Protein AF-A0A3Q2Q3P4-F1 (afdb_monomer)

Mean predicted aligned error: 9.75 Å

Solvent-accessible surface area (backbone atoms only — not comparable to full-atom values): 4512 Å² total; per-residue (Å²): 92,76,43,57,41,91,74,87,63,43,69,42,34,38,42,47,77,46,99,84,82,42,77,49,78,47,77,57,75,90,84,66,93,78,74,95,57,75,66,79,76,54,78,61,81,78,56,82,74,61,75,77,77,83,68,78,79,71,71,82,80,76,83,123

InterPro domains:
  IPR001299 Ependymin [PF00811] (2-47)

Organism: Fundulus heteroclitus (NCBI:txid8078)

Secondary structure (DSSP, 8-state):
-EEE-TTTT-EEEEEEE-TTS-EEEEE--S--SS-S-GGGGSPPGGGGGPPPP-----------

Foldseek 3Di:
DWDADPPPRHTAWDWDADPVGDIDIDGDDPDDPDDPDPCVPPDDPVCVPDDDDPDPCPDPPPPD

Nearest PDB structures (foldseek):
  8pr7-assembly1_C  TM=2.724E-01  e=3.133E+00  Homo sapiens
  6z1p-assembly1_Ay  TM=2.156E-01  e=5.247E+00  Tetrahymena thermophila SB210
  8i9p-assembly1_CC  TM=2.995E-01  e=7.242E+00  Thermochaetoides thermophila DSM 1495

Structure (mmCIF, N/CA/C/O backbone):
data_AF-A0A3Q2Q3P4-F1
#
_entry.id   AF-A0A3Q2Q3P4-F1
#
loop_
_atom_site.group_PDB
_atom_site.id
_atom_site.type_symbol
_atom_site.label_atom_id
_atom_site.label_alt_id
_atom_site.label_comp_id
_atom_site.label_asym_id
_atom_site.label_entity_id
_atom_site.label_seq_id
_atom_site.pdbx_PDB_ins_code
_atom_site.Cartn_x
_atom_site.Cartn_y
_atom_site.Cartn_z
_atom_site.occupancy
_atom_site.B_iso_or_equiv
_atom_site.auth_seq_id
_atom_site.auth_comp_id
_atom_site.auth_asym_id
_atom_site.auth_atom_id
_atom_site.pdbx_PDB_model_num
ATOM 1 N N . VAL A 1 1 ? 6.024 13.556 4.432 1.00 92.69 1 VAL A N 1
ATOM 2 C CA . VAL A 1 1 ? 7.150 13.461 3.470 1.00 92.69 1 VAL A CA 1
ATOM 3 C C . VAL A 1 1 ? 7.130 12.078 2.848 1.00 92.69 1 VAL A C 1
ATOM 5 O O . VAL A 1 1 ? 6.950 11.123 3.589 1.00 92.69 1 VAL A O 1
ATOM 8 N N . SER A 1 2 ? 7.272 11.961 1.528 1.00 96.44 2 SER A N 1
ATOM 9 C CA . SER A 1 2 ? 7.333 10.668 0.836 1.00 96.44 2 SER A CA 1
ATOM 10 C C . SER A 1 2 ? 8.591 10.599 -0.024 1.00 96.44 2 SER A C 1
ATOM 12 O O . SER A 1 2 ? 8.980 11.602 -0.626 1.00 96.44 2 SER A O 1
ATOM 14 N N . THR A 1 3 ? 9.235 9.437 -0.042 1.00 98.12 3 THR A N 1
ATOM 15 C CA . THR A 1 3 ? 10.423 9.149 -0.847 1.00 98.12 3 THR A CA 1
ATOM 16 C C . THR A 1 3 ? 10.084 8.037 -1.826 1.00 98.12 3 THR A C 1
ATOM 18 O O . THR A 1 3 ? 9.549 6.999 -1.433 1.00 98.12 3 THR A O 1
ATOM 21 N N . VAL A 1 4 ? 10.419 8.254 -3.095 1.00 98.06 4 VAL A N 1
ATOM 22 C CA . VAL A 1 4 ? 10.129 7.342 -4.205 1.00 98.06 4 VAL A CA 1
ATOM 23 C C . VAL A 1 4 ? 11.390 7.062 -5.016 1.00 98.06 4 VAL A C 1
ATOM 25 O O . VAL A 1 4 ? 12.358 7.823 -4.952 1.00 98.06 4 VAL A O 1
ATOM 28 N N . THR A 1 5 ? 11.386 5.976 -5.783 1.00 97.19 5 THR A N 1
ATOM 29 C CA . THR A 1 5 ? 12.428 5.701 -6.777 1.00 97.19 5 THR A CA 1
ATOM 30 C C . THR A 1 5 ? 12.351 6.698 -7.936 1.00 97.19 5 THR A C 1
ATOM 32 O O . THR A 1 5 ? 11.263 7.108 -8.338 1.00 97.19 5 THR A O 1
ATOM 35 N N . GLU A 1 6 ? 13.503 7.058 -8.509 1.00 97.62 6 GLU A N 1
ATOM 36 C CA . GLU A 1 6 ? 13.591 7.950 -9.680 1.00 97.62 6 GLU A CA 1
ATOM 37 C C . GLU A 1 6 ? 12.807 7.394 -10.876 1.00 97.62 6 GLU A C 1
ATOM 39 O O . GLU A 1 6 ? 12.003 8.084 -11.498 1.00 97.62 6 GLU A O 1
ATOM 44 N N . PHE A 1 7 ? 13.004 6.108 -11.163 1.00 95.12 7 PHE A N 1
ATOM 45 C CA . PHE A 1 7 ? 12.309 5.412 -12.235 1.00 95.12 7 PHE A CA 1
ATOM 46 C C . PHE A 1 7 ? 11.089 4.687 -11.671 1.00 95.12 7 PHE A C 1
ATOM 48 O O . PHE A 1 7 ? 11.194 3.931 -10.703 1.00 95.12 7 PHE A O 1
ATOM 55 N N . GLY A 1 8 ? 9.923 4.922 -12.274 1.00 92.94 8 GLY A N 1
ATOM 56 C CA . GLY A 1 8 ? 8.671 4.249 -11.919 1.00 92.94 8 GLY A CA 1
ATOM 57 C C . GLY A 1 8 ? 7.940 4.806 -10.695 1.00 92.94 8 GLY A C 1
ATOM 58 O O . GLY A 1 8 ? 6.836 4.346 -10.428 1.00 92.94 8 GLY A O 1
ATOM 59 N N . CYS A 1 9 ? 8.501 5.800 -9.989 1.00 96.19 9 CYS A N 1
ATOM 60 C CA . CYS A 1 9 ? 7.860 6.452 -8.839 1.00 96.19 9 CYS A CA 1
ATOM 61 C C . CYS A 1 9 ? 7.383 5.443 -7.766 1.00 96.19 9 CYS A C 1
ATOM 63 O O . CYS A 1 9 ? 6.298 5.571 -7.199 1.00 96.19 9 CYS A O 1
ATOM 65 N N . ILE A 1 10 ? 8.176 4.396 -7.509 1.00 96.38 10 ILE A N 1
ATOM 66 C CA . ILE A 1 10 ? 7.817 3.324 -6.572 1.00 96.38 10 ILE A CA 1
ATOM 67 C C . ILE A 1 10 ? 8.094 3.814 -5.143 1.00 96.38 10 ILE A C 1
ATOM 69 O O . ILE A 1 10 ? 9.185 4.337 -4.895 1.00 96.38 10 ILE A O 1
ATOM 73 N N . PRO A 1 11 ? 7.159 3.662 -4.188 1.00 97.31 11 PRO A N 1
ATOM 74 C CA . PRO A 1 11 ? 7.355 4.141 -2.825 1.00 97.31 11 PRO A CA 1
ATOM 75 C C . PRO A 1 11 ? 8.491 3.391 -2.123 1.00 97.31 11 PRO A C 1
ATOM 77 O O . PRO A 1 11 ? 8.542 2.161 -2.127 1.00 97.31 11 PRO A O 1
ATOM 80 N N . VAL A 1 12 ? 9.384 4.152 -1.487 1.00 97.94 12 VAL A N 1
ATOM 81 C CA . VAL A 1 12 ? 10.461 3.644 -0.622 1.00 97.94 12 VAL A CA 1
ATOM 82 C C . VAL A 1 12 ? 10.097 3.875 0.840 1.00 97.94 12 VAL A C 1
ATOM 84 O O . VAL A 1 12 ? 10.175 2.958 1.657 1.00 97.94 12 VAL A O 1
ATOM 87 N N . SER A 1 13 ? 9.653 5.086 1.182 1.00 97.88 13 SER A N 1
ATOM 88 C CA . SER A 1 13 ? 9.208 5.405 2.537 1.00 97.88 13 SER A CA 1
ATOM 89 C C . SER A 1 13 ? 8.206 6.552 2.573 1.00 97.88 13 SER A C 1
ATOM 91 O O . SER A 1 13 ? 8.116 7.369 1.655 1.00 97.88 13 SER A O 1
ATOM 93 N N . THR A 1 14 ? 7.419 6.617 3.644 1.00 97.12 14 THR A N 1
ATOM 94 C CA . THR A 1 14 ? 6.555 7.761 3.950 1.00 97.12 14 THR A CA 1
ATOM 95 C C . THR A 1 14 ? 6.622 8.081 5.436 1.00 97.12 14 THR A C 1
ATOM 97 O O . THR A 1 14 ? 6.539 7.196 6.280 1.00 97.12 14 THR A O 1
ATOM 100 N N . LEU A 1 15 ? 6.771 9.364 5.743 1.00 95.56 15 LEU A N 1
ATOM 101 C CA . LEU A 1 15 ? 6.777 9.929 7.083 1.00 95.56 15 LEU A CA 1
ATOM 102 C C . LEU A 1 15 ? 5.578 10.869 7.221 1.00 95.56 15 LEU A C 1
ATOM 104 O O . LEU A 1 15 ? 5.495 11.862 6.487 1.00 95.56 15 LEU A O 1
ATOM 108 N N . PHE A 1 16 ? 4.670 10.588 8.149 1.00 93.19 16 PHE A N 1
ATOM 109 C CA . PHE A 1 16 ? 3.517 11.445 8.429 1.00 93.19 16 PHE A CA 1
ATOM 110 C C . PHE A 1 16 ? 3.376 11.718 9.925 1.00 93.19 16 PHE A C 1
ATOM 112 O O . PHE A 1 16 ? 3.743 10.893 10.760 1.00 93.19 16 PHE A O 1
ATOM 119 N N . SER A 1 17 ? 2.891 12.914 10.252 1.00 91.56 17 SER A N 1
ATOM 120 C CA . SER A 1 17 ? 2.573 13.299 11.624 1.00 91.56 17 SER A CA 1
ATOM 121 C C . SER A 1 17 ? 1.145 12.879 11.932 1.00 91.56 17 SER A C 1
ATOM 123 O O . SER A 1 17 ? 0.275 12.957 11.070 1.00 91.56 17 SER A O 1
ATOM 125 N N . THR A 1 18 ? 0.914 12.458 13.164 1.00 86.88 18 THR A N 1
ATOM 126 C CA . THR A 1 18 ? -0.415 12.171 13.706 1.00 86.88 18 THR A CA 1
ATOM 127 C C . THR A 1 18 ? -0.829 13.292 14.652 1.00 86.88 18 THR A C 1
ATOM 129 O O . THR A 1 18 ? 0.027 13.925 15.276 1.00 86.88 1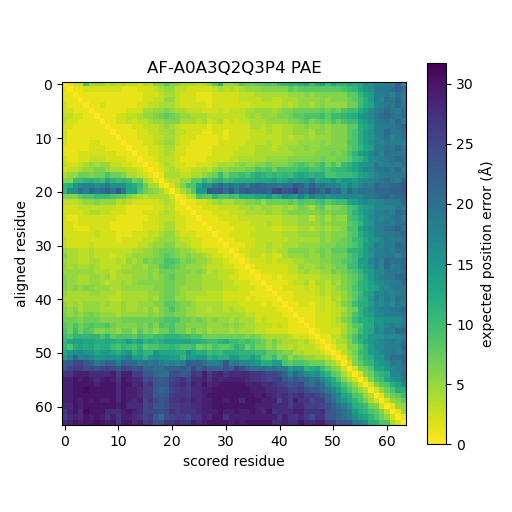8 THR A O 1
ATOM 132 N N . ASP A 1 19 ? -2.137 13.507 14.798 1.00 82.31 19 ASP A N 1
ATOM 133 C CA . ASP A 1 19 ? -2.702 14.564 15.653 1.00 82.31 19 ASP A CA 1
ATOM 134 C C . ASP A 1 19 ? -2.358 14.379 17.141 1.00 82.31 19 ASP A C 1
ATOM 136 O O . ASP A 1 19 ? -2.427 15.314 17.933 1.00 82.31 19 ASP A O 1
ATOM 140 N N . ARG A 1 20 ? -1.928 13.171 17.529 1.00 78.81 20 ARG A N 1
ATOM 141 C CA . ARG A 1 20 ? -1.501 12.810 18.890 1.00 78.81 20 ARG A CA 1
ATOM 142 C C . ARG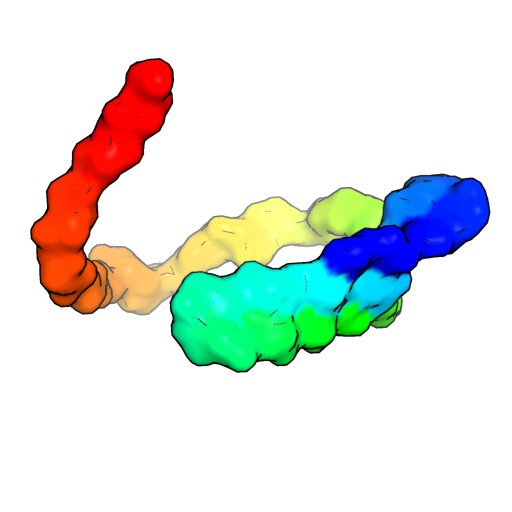 A 1 20 ? 0.023 12.903 19.077 1.00 78.81 20 ARG A C 1
ATOM 144 O O . ARG A 1 20 ? 0.615 12.080 19.771 1.00 78.81 20 ARG A O 1
ATOM 151 N N . ASN A 1 21 ? 0.652 13.901 18.452 1.00 64.81 21 ASN A N 1
ATOM 152 C CA . ASN A 1 21 ? 2.075 14.273 18.568 1.00 64.81 21 ASN A CA 1
ATOM 153 C C . ASN A 1 21 ? 3.110 13.199 18.159 1.00 64.81 21 ASN A C 1
ATOM 155 O O . ASN A 1 21 ? 4.291 13.326 18.489 1.00 64.81 21 ASN A O 1
ATOM 159 N N . GLY A 1 22 ? 2.709 12.156 17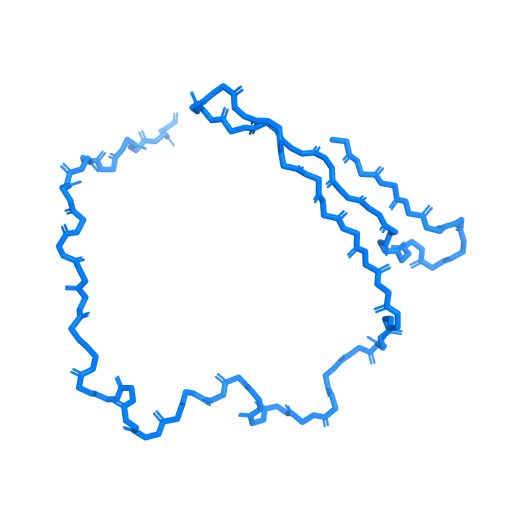.430 1.00 84.62 22 GLY A N 1
ATOM 160 C CA . GLY A 1 22 ? 3.609 11.094 16.975 1.00 84.62 22 GLY A CA 1
ATOM 161 C C . GLY A 1 22 ? 3.956 11.213 15.494 1.00 84.62 22 GLY A C 1
ATOM 162 O O . GLY A 1 22 ? 3.082 11.498 14.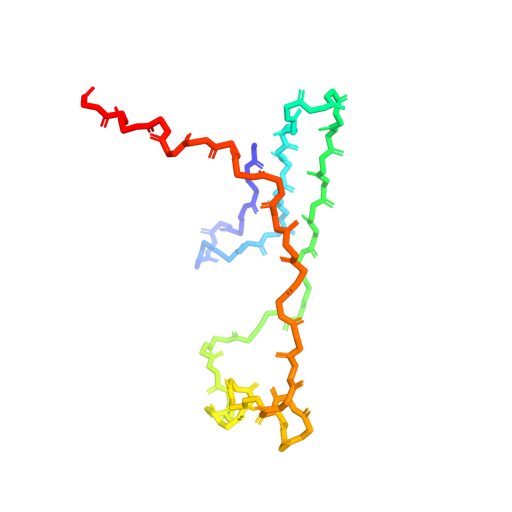676 1.00 84.62 22 GLY A O 1
ATOM 163 N N . TRP A 1 23 ? 5.208 10.927 15.136 1.00 90.06 23 TRP A N 1
ATOM 164 C CA . TRP A 1 23 ? 5.596 10.678 13.749 1.00 90.06 23 TRP A CA 1
ATOM 165 C C . TRP A 1 23 ? 5.526 9.185 13.451 1.00 90.06 23 TRP A C 1
ATOM 167 O O . TRP A 1 23 ? 6.080 8.374 14.192 1.00 90.06 23 TRP A O 1
ATOM 177 N N . VAL A 1 24 ? 4.884 8.831 12.343 1.00 92.88 24 VAL A N 1
ATOM 178 C CA . VAL A 1 24 ? 4.851 7.465 11.826 1.00 92.88 24 VAL A CA 1
ATOM 179 C C . VAL A 1 24 ? 5.721 7.404 10.582 1.00 92.88 24 VAL A C 1
ATOM 181 O O . VAL A 1 24 ? 5.496 8.136 9.617 1.00 92.88 24 VAL A O 1
ATOM 184 N N . ALA A 1 25 ? 6.720 6.525 10.619 1.00 94.88 25 ALA A N 1
ATOM 185 C CA . ALA A 1 25 ? 7.563 6.199 9.480 1.00 94.88 25 ALA A CA 1
ATOM 186 C C . ALA A 1 25 ? 7.176 4.818 8.941 1.00 94.88 25 ALA A C 1
ATOM 188 O O . ALA A 1 25 ? 7.200 3.830 9.673 1.00 94.88 25 ALA A O 1
ATOM 189 N N . VAL A 1 26 ? 6.849 4.750 7.655 1.00 96.25 26 VAL A N 1
ATOM 190 C CA . VAL A 1 26 ? 6.521 3.516 6.933 1.00 96.25 26 VAL A CA 1
ATOM 191 C C . VAL A 1 26 ? 7.588 3.286 5.873 1.00 96.25 26 VAL A C 1
ATOM 193 O O . VAL A 1 26 ? 7.927 4.213 5.138 1.00 96.25 26 VAL A O 1
ATOM 196 N N . SER A 1 27 ? 8.119 2.065 5.796 1.00 97.75 27 SER A N 1
ATOM 197 C CA . SER A 1 27 ? 9.105 1.650 4.788 1.00 97.75 27 SER A CA 1
ATOM 198 C C . SER A 1 27 ? 8.540 0.512 3.944 1.00 97.75 27 SER A C 1
ATOM 200 O O . SER A 1 27 ? 7.932 -0.408 4.490 1.00 97.75 27 SER A O 1
ATOM 202 N N . PHE A 1 28 ? 8.745 0.575 2.630 1.00 97.62 28 PHE A N 1
ATOM 203 C CA . PHE A 1 28 ? 8.186 -0.369 1.662 1.00 97.62 28 PHE A CA 1
ATOM 204 C C . PHE A 1 28 ? 9.305 -1.199 1.021 1.00 97.62 28 PHE A C 1
ATOM 206 O O . PHE A 1 28 ? 10.292 -0.649 0.532 1.00 97.62 28 PHE A O 1
ATOM 213 N N . PHE A 1 29 ? 9.143 -2.524 0.999 1.00 97.00 29 PHE A N 1
ATOM 214 C CA . PHE A 1 29 ? 10.110 -3.474 0.438 1.00 97.00 29 PHE A CA 1
ATOM 215 C C . PHE A 1 29 ? 9.385 -4.531 -0.399 1.00 97.00 29 PHE A C 1
ATOM 217 O O . PHE A 1 29 ? 8.215 -4.809 -0.155 1.00 97.00 29 PHE A O 1
ATOM 224 N N . ASN A 1 30 ? 10.087 -5.142 -1.360 1.00 95.69 30 ASN A N 1
ATOM 225 C CA . ASN A 1 30 ? 9.556 -6.209 -2.223 1.00 95.69 30 ASN A CA 1
ATOM 226 C C . ASN A 1 30 ? 8.250 -5.836 -2.948 1.00 95.69 30 ASN A C 1
ATOM 228 O O . ASN A 1 30 ? 7.358 -6.666 -3.102 1.00 95.69 30 ASN A O 1
ATOM 232 N N . ASN A 1 31 ? 8.139 -4.580 -3.390 1.00 92.69 31 ASN A N 1
ATOM 233 C CA . ASN A 1 31 ? 6.978 -4.109 -4.137 1.00 92.69 31 ASN A CA 1
ATOM 234 C C . ASN A 1 31 ? 6.778 -4.946 -5.413 1.00 92.69 31 ASN A C 1
ATOM 236 O O . ASN A 1 31 ? 7.700 -5.092 -6.218 1.00 92.69 31 ASN A O 1
ATOM 240 N N . ILE A 1 32 ? 5.557 -5.441 -5.610 1.00 92.31 32 ILE A N 1
ATOM 241 C CA . ILE A 1 32 ? 5.091 -6.061 -6.854 1.00 92.31 32 ILE A CA 1
ATOM 242 C C . ILE A 1 32 ? 4.077 -5.127 -7.519 1.00 92.31 32 ILE A C 1
ATOM 244 O O . ILE A 1 32 ? 3.297 -4.465 -6.838 1.00 92.31 32 ILE A O 1
ATOM 248 N N . ILE A 1 33 ? 4.105 -5.029 -8.850 1.00 91.06 33 ILE A N 1
ATOM 249 C CA . ILE A 1 33 ? 3.144 -4.198 -9.585 1.00 91.06 33 ILE A CA 1
ATOM 250 C C . ILE A 1 33 ? 1.833 -4.972 -9.724 1.00 91.06 33 ILE A C 1
ATOM 252 O O . ILE A 1 33 ? 1.808 -6.054 -10.307 1.00 91.06 33 ILE A O 1
ATOM 256 N N . GLY A 1 34 ? 0.747 -4.377 -9.233 1.00 92.19 34 GLY A N 1
ATOM 257 C CA . GLY A 1 34 ? -0.579 -4.989 -9.229 1.00 92.19 34 GLY A CA 1
ATOM 258 C C . GLY A 1 34 ? -0.801 -5.917 -8.035 1.00 92.19 34 GLY A C 1
ATOM 259 O O . GLY A 1 34 ? -0.029 -5.930 -7.080 1.00 92.19 34 GLY A O 1
ATOM 260 N N . LEU A 1 35 ? -1.889 -6.678 -8.095 1.00 94.69 35 LEU A N 1
ATOM 261 C CA . LEU A 1 35 ? -2.266 -7.667 -7.091 1.00 94.69 35 LEU A CA 1
ATOM 262 C C . LEU A 1 35 ? -2.326 -9.036 -7.771 1.00 94.69 35 LEU A C 1
ATOM 264 O O . LEU A 1 35 ? -3.009 -9.180 -8.784 1.00 94.69 35 LEU A O 1
ATOM 268 N N . ALA A 1 36 ? -1.584 -10.011 -7.243 1.00 94.19 36 ALA A N 1
ATOM 269 C CA . ALA A 1 36 ? -1.476 -11.335 -7.854 1.00 94.19 36 ALA A CA 1
ATOM 270 C C . ALA A 1 36 ? -2.785 -12.133 -7.743 1.00 94.19 36 ALA A C 1
ATOM 272 O O . ALA A 1 36 ? -3.215 -12.725 -8.732 1.00 94.19 36 ALA A O 1
ATOM 273 N N . ASP A 1 37 ? -3.425 -12.108 -6.569 1.00 95.00 37 ASP A N 1
ATOM 274 C CA . ASP A 1 37 ? -4.719 -12.742 -6.321 1.00 95.00 37 ASP A CA 1
ATOM 275 C C . ASP A 1 37 ? -5.727 -11.722 -5.755 1.00 95.00 37 ASP A C 1
ATOM 277 O O . ASP A 1 37 ? -5.588 -11.262 -4.622 1.00 95.00 37 ASP A O 1
ATOM 281 N N . PRO A 1 38 ? -6.776 -11.349 -6.510 1.00 94.94 38 PRO A N 1
ATOM 282 C CA . PRO A 1 38 ? -7.837 -10.474 -6.015 1.00 94.94 38 PRO A CA 1
ATOM 283 C C . PRO A 1 38 ? -8.591 -11.009 -4.788 1.00 94.94 38 PRO A C 1
ATOM 285 O O . PRO A 1 38 ? -9.212 -10.217 -4.074 1.00 94.94 38 PRO A O 1
ATOM 288 N N . GLN A 1 39 ? -8.574 -12.325 -4.535 1.00 96.12 39 GLN A N 1
ATOM 289 C CA . GLN A 1 39 ? -9.225 -12.917 -3.362 1.00 96.12 39 GLN A CA 1
ATOM 290 C C . GLN A 1 39 ? -8.536 -12.543 -2.044 1.00 96.12 39 GLN A C 1
ATOM 292 O O . GLN A 1 39 ? -9.198 -12.607 -1.010 1.00 96.12 39 GLN A O 1
ATOM 297 N N . ASP A 1 40 ? -7.295 -12.042 -2.073 1.00 94.12 40 ASP A N 1
ATOM 298 C CA . ASP A 1 40 ? -6.599 -11.508 -0.889 1.00 94.12 40 ASP A CA 1
ATOM 299 C C . ASP A 1 40 ? -7.355 -10.334 -0.238 1.00 94.12 40 ASP A C 1
ATOM 301 O O . ASP A 1 40 ? -7.172 -10.041 0.943 1.00 94.12 40 ASP A O 1
ATOM 305 N N . LEU A 1 41 ? -8.232 -9.663 -0.996 1.00 95.50 41 LEU A N 1
ATOM 306 C CA . LEU A 1 41 ? -9.091 -8.582 -0.502 1.00 95.50 41 LEU A CA 1
ATOM 307 C C . LEU A 1 41 ? -10.444 -9.074 0.031 1.00 95.50 41 LEU A C 1
ATOM 309 O O . LEU A 1 41 ? -11.229 -8.269 0.534 1.00 95.50 41 LEU A O 1
ATOM 313 N N . THR A 1 42 ? -10.749 -10.368 -0.091 1.00 95.62 42 THR A N 1
ATOM 314 C CA . THR A 1 42 ? -11.990 -10.947 0.431 1.00 95.62 42 THR A CA 1
ATOM 315 C C . THR A 1 42 ? -11.796 -11.285 1.908 1.00 95.62 42 THR A C 1
ATOM 317 O O . THR A 1 42 ? -10.928 -12.096 2.236 1.00 95.62 42 THR A O 1
ATOM 320 N N . PRO A 1 43 ? -12.588 -10.701 2.825 1.00 93.56 43 PRO A N 1
ATOM 321 C CA . PRO A 1 43 ? -12.468 -11.007 4.241 1.00 93.56 43 PRO A CA 1
ATOM 322 C C . PRO A 1 43 ? -12.681 -12.501 4.509 1.00 93.56 43 PRO A C 1
ATOM 324 O O . PRO A 1 43 ? -13.524 -13.135 3.865 1.00 93.56 43 PRO A O 1
ATOM 327 N N . PRO A 1 44 ? -11.974 -13.079 5.489 1.00 91.94 44 PRO A N 1
ATOM 328 C CA . PRO A 1 44 ? -12.181 -14.469 5.850 1.00 91.94 44 PRO A CA 1
ATOM 329 C C . PRO A 1 44 ? -13.596 -14.681 6.424 1.00 91.94 44 PRO A C 1
ATOM 331 O O . PRO A 1 44 ? -14.1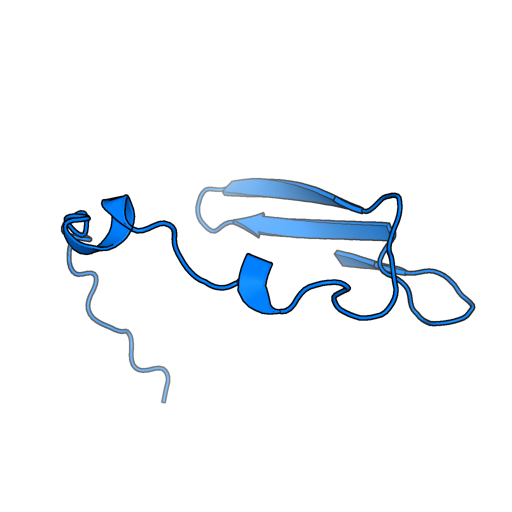70 -13.757 7.005 1.00 91.94 44 PRO A O 1
ATOM 334 N N . PRO A 1 45 ? -14.168 -15.900 6.347 1.00 93.31 45 PRO A N 1
ATOM 335 C CA . PRO A 1 45 ? -15.559 -16.144 6.743 1.00 93.31 45 PRO A CA 1
ATOM 336 C C . PRO A 1 45 ? -15.888 -15.754 8.188 1.00 93.31 45 PRO A C 1
ATOM 338 O O . PRO A 1 45 ? -17.005 -15.341 8.475 1.00 93.31 45 PRO A O 1
ATOM 341 N N . PHE A 1 46 ? -14.918 -15.832 9.103 1.00 90.44 46 PHE A N 1
ATOM 342 C CA . PHE A 1 46 ? -15.118 -15.449 10.503 1.00 90.44 46 PHE A CA 1
ATOM 343 C C . PHE A 1 46 ? -15.316 -13.936 10.704 1.00 90.44 46 PHE A C 1
ATOM 345 O O . PHE A 1 46 ? -15.789 -13.523 11.762 1.00 90.44 46 PHE A O 1
ATOM 352 N N . CYS A 1 47 ? -15.000 -13.100 9.708 1.00 92.00 47 CYS A N 1
ATOM 353 C CA . CYS A 1 47 ? -15.284 -11.667 9.753 1.00 92.00 47 CYS A CA 1
ATOM 354 C C . CYS A 1 47 ? -16.782 -11.347 9.621 1.00 92.00 47 CYS A C 1
ATOM 356 O O . CYS A 1 47 ? -17.171 -10.229 9.944 1.00 92.00 47 CYS A O 1
ATOM 358 N N . SER A 1 48 ? -17.644 -12.283 9.198 1.00 89.69 48 SER A N 1
ATOM 359 C CA . SER A 1 48 ? -19.080 -12.009 9.004 1.00 89.69 48 SER A CA 1
ATOM 360 C C . SER A 1 48 ? -19.815 -11.620 10.290 1.00 89.69 48 SER A C 1
ATOM 362 O O . SER A 1 48 ? -20.868 -10.992 10.236 1.00 89.69 48 SER A O 1
ATOM 364 N N . SER A 1 49 ? -19.282 -12.023 11.444 1.00 89.06 49 SER A N 1
ATOM 365 C CA . SER A 1 49 ? -19.805 -11.694 12.772 1.00 89.06 49 SER A CA 1
ATOM 366 C C . SER A 1 49 ? -18.921 -10.698 13.525 1.00 89.06 49 SER A C 1
ATOM 368 O O . SER A 1 49 ? -19.054 -10.581 14.744 1.00 89.06 49 SER A O 1
ATOM 370 N N . ALA A 1 50 ? -17.986 -10.027 12.842 1.00 89.06 50 ALA A N 1
ATOM 371 C CA . ALA A 1 50 ? -17.141 -9.022 13.471 1.00 89.06 50 ALA A CA 1
ATOM 372 C C . ALA A 1 50 ? -18.018 -7.892 14.026 1.00 89.06 50 ALA A C 1
ATOM 374 O O . ALA A 1 50 ? -18.813 -7.287 13.306 1.00 89.06 50 ALA A O 1
ATOM 375 N N . GLN A 1 51 ? -17.890 -7.634 15.324 1.00 88.38 51 GLN A N 1
ATOM 376 C CA . GLN A 1 51 ? -18.525 -6.488 15.955 1.00 88.38 51 GLN A CA 1
ATOM 377 C C . GLN A 1 51 ? -17.663 -5.266 15.658 1.00 88.38 51 GLN A C 1
ATOM 379 O O . GLN A 1 51 ? -16.447 -5.307 15.840 1.00 88.38 51 GLN A O 1
ATOM 384 N N . LEU A 1 52 ? -18.286 -4.193 15.180 1.00 83.62 52 LEU A N 1
ATOM 385 C CA . LEU A 1 52 ? -17.616 -2.903 15.123 1.00 83.62 52 LEU A CA 1
ATOM 386 C C . LEU A 1 52 ? -17.397 -2.445 16.563 1.00 83.62 52 LEU A C 1
ATOM 388 O O . LEU A 1 52 ? -18.336 -2.464 17.362 1.00 83.62 52 LEU A O 1
ATOM 392 N N . GLU A 1 53 ? -16.173 -2.048 16.898 1.00 78.81 53 GLU A N 1
ATOM 393 C CA . GLU A 1 53 ? -15.973 -1.256 18.105 1.00 78.81 53 GLU A CA 1
ATOM 394 C C . GLU A 1 53 ? -16.801 0.024 17.946 1.00 78.81 53 GLU A C 1
ATOM 3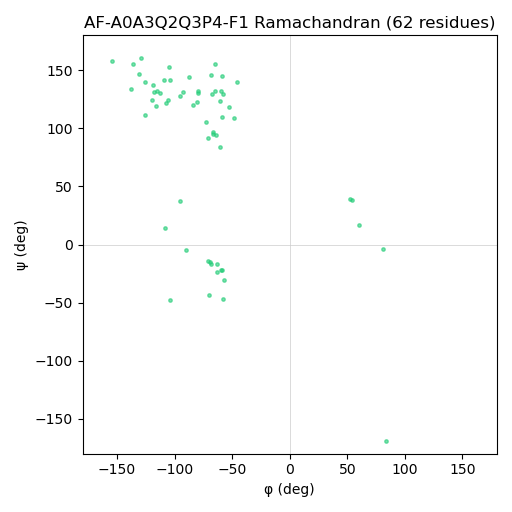96 O O . GLU A 1 53 ? -16.799 0.649 16.884 1.00 78.81 53 GLU A O 1
ATOM 401 N N . GLU A 1 54 ? -17.578 0.378 18.969 1.00 65.75 54 GLU A N 1
ATOM 402 C CA . GLU A 1 54 ? -18.316 1.634 18.972 1.00 65.75 54 GLU A CA 1
ATOM 403 C C . GLU A 1 54 ? -17.284 2.761 19.043 1.00 65.75 54 GLU A C 1
ATOM 405 O O . GLU A 1 54 ? -16.782 3.101 20.115 1.00 65.75 54 GLU A O 1
ATOM 410 N N . GLU A 1 55 ? -16.915 3.312 17.883 1.00 58.78 55 GLU A N 1
ATOM 411 C CA . GLU A 1 55 ? -16.211 4.584 17.828 1.00 58.78 55 GLU A CA 1
ATOM 412 C C . GLU A 1 55 ? -17.047 5.567 18.644 1.00 58.78 55 GLU A C 1
ATOM 414 O O . GLU A 1 55 ? -18.217 5.817 18.332 1.00 58.78 55 GLU A O 1
ATOM 419 N N . ALA A 1 56 ? -16.464 6.105 19.719 1.00 50.28 56 ALA A N 1
ATOM 420 C CA . ALA A 1 56 ? -17.000 7.288 20.363 1.00 50.28 56 ALA A CA 1
ATOM 421 C C . ALA A 1 56 ? -17.258 8.292 19.240 1.00 50.28 56 ALA A C 1
ATOM 423 O O . ALA A 1 56 ? -16.322 8.748 18.592 1.00 50.28 56 ALA A O 1
ATOM 424 N N . ARG A 1 57 ? -18.541 8.522 18.953 1.00 45.94 57 ARG A N 1
ATOM 425 C CA . ARG A 1 57 ? -19.037 9.319 17.838 1.00 45.94 57 ARG A CA 1
ATOM 426 C C . ARG A 1 57 ? -18.512 10.745 17.974 1.00 45.94 57 ARG A C 1
ATOM 428 O O . ARG A 1 57 ? -19.208 11.611 18.497 1.00 45.94 57 ARG A O 1
ATOM 435 N N . GLU A 1 58 ? -17.298 11.004 17.513 1.00 52.38 58 GLU A N 1
ATOM 436 C CA . GLU A 1 58 ? -16.876 12.349 17.178 1.00 52.38 5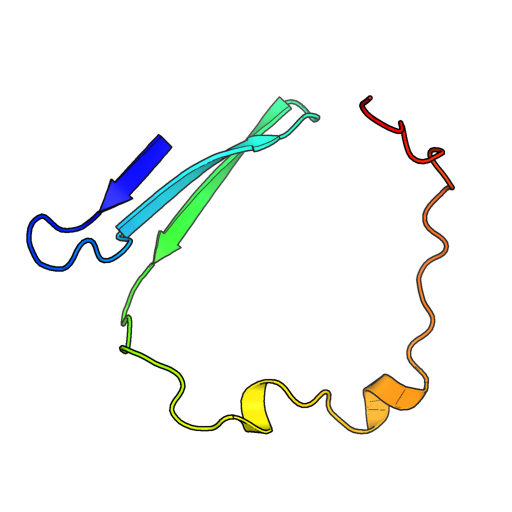8 GLU A CA 1
ATOM 437 C C . GLU A 1 58 ? -17.619 12.661 15.881 1.00 52.38 58 GLU A C 1
ATOM 439 O O . GLU A 1 58 ? -17.413 12.024 14.849 1.00 52.38 58 GLU A O 1
ATOM 444 N N . ALA A 1 59 ? -18.647 13.505 16.003 1.00 46.72 59 ALA A N 1
ATOM 445 C CA . ALA A 1 59 ? -19.534 13.862 14.905 1.00 46.72 59 ALA A CA 1
ATOM 446 C C . ALA A 1 59 ? -18.706 14.188 13.652 1.00 46.72 59 ALA A C 1
ATOM 448 O O . ALA A 1 59 ? -17.675 14.850 13.787 1.00 46.72 59 ALA A O 1
ATOM 449 N N . PRO A 1 60 ? -19.131 13.766 12.446 1.00 46.53 60 PRO A N 1
ATOM 450 C CA . PRO A 1 60 ? -18.391 14.089 11.239 1.00 46.53 60 PRO A CA 1
ATOM 451 C C . PRO A 1 60 ? -18.313 15.613 11.148 1.00 46.53 60 PRO A C 1
ATOM 453 O O . PRO A 1 60 ? -19.334 16.273 10.933 1.00 46.53 60 PRO A O 1
ATOM 456 N N . THR A 1 61 ? -17.128 16.197 11.343 1.00 52.56 61 THR A N 1
ATOM 457 C CA . THR A 1 61 ? -16.903 17.583 1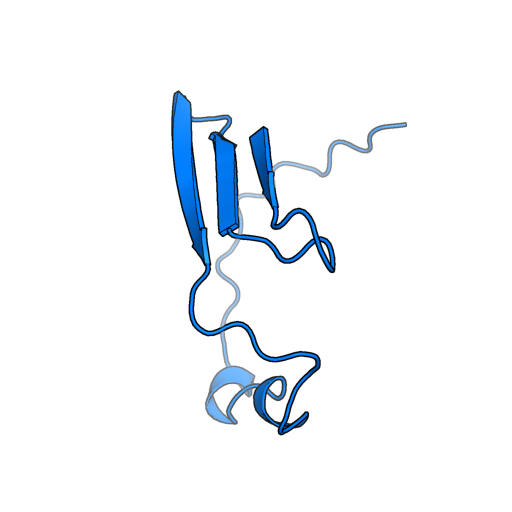0.947 1.00 52.56 61 THR A CA 1
ATOM 458 C C . THR A 1 61 ? -16.978 17.584 9.434 1.00 52.56 61 THR A C 1
ATOM 460 O O . THR A 1 61 ? -16.047 1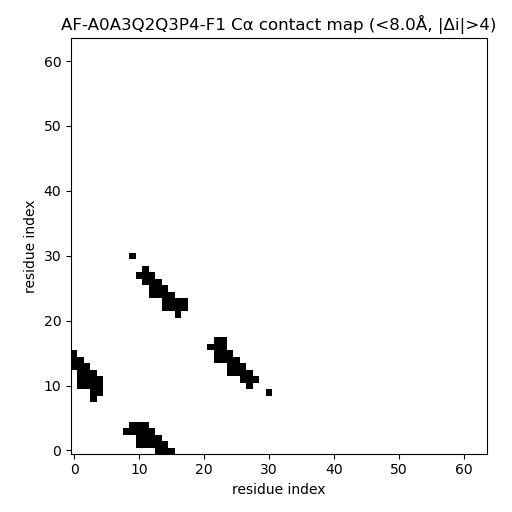7.194 8.732 1.00 52.56 61 THR A O 1
ATOM 463 N N . LEU A 1 62 ? -18.161 17.933 8.945 1.00 43.78 62 LEU A N 1
ATOM 464 C CA . LEU A 1 62 ? -18.452 18.179 7.550 1.00 43.78 62 LEU A CA 1
ATOM 465 C C . LEU A 1 62 ? -17.610 19.399 7.162 1.00 43.78 62 LEU A C 1
ATOM 467 O O . LEU A 1 62 ? -17.985 20.534 7.446 1.00 43.78 62 LEU A O 1
ATOM 471 N N . PHE A 1 63 ? -16.419 19.158 6.617 1.00 48.53 63 PHE A N 1
ATOM 472 C CA . PHE A 1 63 ? -15.603 20.205 6.015 1.00 48.53 63 PHE A CA 1
ATOM 473 C C . PHE A 1 63 ? -16.291 20.618 4.708 1.00 48.53 63 PHE A C 1
ATOM 475 O O . PHE A 1 63 ? -16.120 19.969 3.675 1.00 48.53 63 PHE A O 1
ATOM 482 N N . LEU A 1 64 ? -17.155 21.634 4.813 1.00 41.56 64 LEU A N 1
ATOM 483 C CA . LEU A 1 64 ? -17.574 22.488 3.699 1.00 41.56 64 LEU A CA 1
ATOM 484 C C . LEU A 1 64 ? -16.402 23.361 3.244 1.00 41.56 64 LEU A C 1
ATOM 486 O O . LEU A 1 64 ? -15.659 23.842 4.131 1.00 41.56 64 LEU A O 1
#

pLDDT: mean 85.19, std 17.05, range [41.56, 98.12]

Radius of gyration: 17.85 Å; Cα contacts (8 Å, |Δi|>4): 44; chains: 1; bounding box: 33×39×33 Å

Sequence (64 aa):
VSTVTEFGCIPVSTLFSTDRNGWVAVSFFNNIIGLADPQDLTPPPFCSSAQLEEEAREAPTLFL